Protein AF-A0A9X5U8E8-F1 (afdb_monomer_lite)

Secondary structure (DSSP, 8-state):
-HHHHHHHTS-HHHHHHS-SSSHHHHHHHHHHHHHHT-B---HHHHHHHHHHIIIIITTT---HHHHHHHHHHHHHHTTBPPPPTT---SS--TT--PPP-

Sequence (101 aa):
MDYLGSLVQVDPALFAGYSWTGRTIKYQRAQIRGEYGTRGPTEADEERWAQWLAEEICPTETNRERLASALRSRCRSEKVEPPAVGRRSGRPDRGLRLPAV

Radius of gyration: 18.16 Å; chains: 1; bounding box: 33×26×57 Å

pLDDT: mean 78.36, std 16.2, range [31.64, 91.12]

Foldseek 3Di:
DVVVCVVVVHDPVVVVVDDPDDDVVVVVVVVVCVVLVAEEDDPVNVVVLVVCCVPPPVVPDPDPVVSVVVSCVVCVVVSYDDDDVPDDPDDDDPDDPDDDD

Structure (mmCIF, N/CA/C/O backbone):
data_AF-A0A9X5U8E8-F1
#
_entry.id   AF-A0A9X5U8E8-F1
#
loop_
_atom_site.group_PDB
_atom_site.id
_atom_site.type_symbol
_atom_site.label_atom_id
_atom_site.label_alt_id
_atom_site.label_comp_id
_atom_site.label_asym_id
_atom_site.label_entity_id
_atom_site.label_seq_id
_atom_site.pdbx_PDB_ins_code
_atom_site.Cartn_x
_atom_site.Cartn_y
_atom_site.Cartn_z
_atom_site.occupancy
_atom_site.B_iso_or_equiv
_atom_site.auth_seq_id
_atom_site.auth_comp_id
_atom_site.auth_asym_id
_atom_site.auth_atom_id
_atom_site.pdbx_PDB_model_num
ATOM 1 N N . MET A 1 1 ? 5.908 -15.393 -15.520 1.00 73.06 1 MET A N 1
ATOM 2 C CA . MET A 1 1 ? 5.810 -13.972 -15.937 1.00 73.06 1 MET A CA 1
ATOM 3 C C . MET A 1 1 ? 4.651 -13.748 -16.905 1.00 73.06 1 MET A C 1
ATOM 5 O O . MET A 1 1 ? 4.235 -12.611 -17.088 1.00 73.06 1 MET A O 1
ATOM 9 N N . ASP A 1 2 ? 4.069 -14.827 -17.433 1.00 81.31 2 ASP A N 1
ATOM 10 C CA . ASP A 1 2 ? 3.000 -14.817 -18.440 1.00 81.31 2 ASP A CA 1
ATOM 11 C C . ASP A 1 2 ? 1.722 -14.144 -17.951 1.00 81.31 2 ASP A C 1
ATOM 13 O O . ASP A 1 2 ? 1.117 -13.359 -18.672 1.00 81.31 2 ASP A O 1
ATOM 17 N N . TYR A 1 3 ? 1.374 -14.355 -16.678 1.00 85.88 3 TYR A N 1
ATOM 18 C CA . TYR A 1 3 ? 0.247 -13.671 -16.051 1.00 85.88 3 TYR A CA 1
ATOM 19 C C . TYR A 1 3 ? 0.392 -12.141 -16.101 1.00 85.88 3 TYR A C 1
ATOM 21 O O . TYR A 1 3 ? -0.517 -11.452 -16.552 1.00 85.88 3 TYR A O 1
ATOM 29 N N . LEU A 1 4 ? 1.548 -11.595 -15.708 1.00 81.75 4 LEU A N 1
ATOM 30 C CA . LEU A 1 4 ? 1.770 -10.145 -15.729 1.00 81.75 4 LEU A CA 1
ATOM 31 C C . LEU A 1 4 ? 1.772 -9.591 -17.156 1.00 81.75 4 LEU A C 1
ATOM 33 O O . LEU A 1 4 ? 1.164 -8.551 -17.390 1.00 81.75 4 LEU A O 1
ATOM 37 N N . GLY A 1 5 ? 2.387 -10.303 -18.106 1.00 85.38 5 GLY A N 1
ATOM 38 C CA . GLY A 1 5 ? 2.351 -9.923 -19.519 1.00 85.38 5 GLY A CA 1
ATOM 39 C C . GLY A 1 5 ? 0.939 -9.899 -20.092 1.00 85.38 5 GLY A C 1
ATOM 40 O O . GLY A 1 5 ? 0.582 -8.950 -20.786 1.00 85.38 5 GLY A O 1
ATOM 41 N N . SER A 1 6 ? 0.091 -10.854 -19.701 1.00 87.62 6 SER A N 1
ATOM 42 C CA . SER A 1 6 ? -1.318 -10.857 -20.105 1.00 87.62 6 SER A CA 1
ATOM 43 C C . SER A 1 6 ? -2.105 -9.663 -19.552 1.00 87.62 6 SER A C 1
ATOM 45 O O . SER A 1 6 ? -2.926 -9.097 -20.270 1.00 87.62 6 SER A O 1
ATOM 47 N N . LEU A 1 7 ? -1.823 -9.226 -18.316 1.00 88.00 7 LEU A N 1
ATOM 48 C CA . LEU A 1 7 ? -2.530 -8.109 -17.679 1.00 88.00 7 LEU A CA 1
ATOM 49 C C . LEU A 1 7 ? -2.243 -6.762 -18.344 1.00 88.00 7 LEU A C 1
ATOM 51 O O . LEU A 1 7 ? -3.128 -5.913 -18.400 1.00 88.00 7 LEU A O 1
ATOM 55 N N . VAL A 1 8 ? -1.012 -6.557 -18.815 1.00 87.62 8 VAL A N 1
ATOM 56 C CA . VAL A 1 8 ? -0.604 -5.300 -19.464 1.00 87.62 8 VAL A CA 1
ATOM 57 C C . VAL A 1 8 ? -0.526 -5.402 -20.986 1.00 87.62 8 VAL A C 1
ATOM 59 O O . VAL A 1 8 ? -0.122 -4.441 -21.628 1.00 87.62 8 VAL A O 1
ATOM 62 N N . GLN A 1 9 ? -0.904 -6.550 -21.557 1.00 89.25 9 GLN A N 1
ATOM 63 C CA . GLN A 1 9 ? -0.832 -6.836 -22.995 1.00 89.25 9 GLN A CA 1
ATOM 64 C C . GLN A 1 9 ? 0.577 -6.637 -23.585 1.00 89.25 9 GLN A C 1
ATOM 66 O O . GLN A 1 9 ? 0.747 -6.107 -24.680 1.00 89.25 9 GLN A O 1
ATOM 71 N N . VAL A 1 10 ? 1.600 -7.074 -22.851 1.00 89.00 10 VAL A N 1
ATOM 72 C CA . VAL A 1 10 ? 3.009 -7.020 -23.266 1.00 89.00 10 VAL A CA 1
ATOM 73 C C . VAL A 1 10 ? 3.563 -8.438 -23.315 1.00 89.00 10 VAL A C 1
ATOM 75 O O . VAL A 1 10 ? 3.229 -9.261 -22.461 1.00 89.00 10 VAL A O 1
ATOM 78 N N . ASP A 1 11 ? 4.432 -8.716 -24.291 1.00 89.88 11 ASP A N 1
ATOM 79 C CA . ASP A 1 11 ? 5.145 -9.992 -24.377 1.00 89.88 11 ASP A CA 1
ATOM 80 C C . ASP A 1 11 ? 5.848 -10.305 -23.035 1.00 89.88 11 ASP A C 1
ATOM 82 O O . ASP A 1 11 ? 6.706 -9.528 -22.591 1.00 89.88 11 ASP A O 1
ATOM 86 N N . PRO A 1 12 ? 5.513 -11.432 -22.373 1.00 85.69 12 PRO A N 1
ATOM 87 C CA . PRO A 1 12 ? 6.148 -11.864 -21.132 1.00 85.69 12 PRO A CA 1
ATOM 88 C C . PRO A 1 12 ? 7.683 -11.899 -21.191 1.00 85.69 12 PRO A C 1
ATOM 90 O O . PRO A 1 12 ? 8.335 -11.659 -20.169 1.00 85.69 12 PRO A O 1
ATOM 93 N N . ALA A 1 13 ? 8.268 -12.155 -22.368 1.00 88.12 13 ALA A N 1
ATOM 94 C CA . ALA A 1 13 ? 9.714 -12.198 -22.575 1.00 88.12 13 ALA A CA 1
ATOM 95 C C . ALA A 1 13 ? 10.396 -10.847 -22.295 1.00 88.12 13 ALA A C 1
ATOM 97 O O . ALA A 1 13 ? 11.529 -10.812 -21.809 1.00 88.12 13 ALA A O 1
ATOM 98 N N . LEU A 1 14 ? 9.695 -9.726 -22.499 1.00 85.88 14 LEU A N 1
ATOM 99 C CA . LEU A 1 14 ? 10.226 -8.389 -22.218 1.00 85.88 14 LEU A CA 1
ATOM 100 C C . LEU A 1 14 ? 10.461 -8.162 -20.719 1.00 85.88 14 LEU A C 1
ATOM 102 O O . LEU A 1 14 ? 11.386 -7.444 -20.338 1.00 85.88 14 LEU A O 1
ATOM 106 N N . PHE A 1 15 ? 9.693 -8.824 -19.850 1.00 82.69 15 PHE A N 1
ATOM 107 C CA . PHE A 1 15 ? 9.907 -8.743 -18.405 1.00 82.69 15 PHE A CA 1
ATOM 108 C C . PHE A 1 15 ? 11.138 -9.513 -17.927 1.00 82.69 15 PHE A C 1
ATOM 110 O O . PHE A 1 15 ? 11.653 -9.201 -16.851 1.00 82.69 15 PHE A O 1
ATOM 117 N N . ALA A 1 16 ? 11.607 -10.503 -18.694 1.00 82.38 16 ALA A N 1
ATOM 118 C CA . ALA A 1 16 ? 12.812 -11.263 -18.365 1.00 82.38 16 ALA A CA 1
ATOM 119 C C . ALA A 1 16 ? 14.086 -10.428 -18.579 1.00 82.38 16 ALA A C 1
ATOM 121 O O . ALA A 1 16 ? 15.021 -10.526 -17.788 1.00 82.38 16 ALA A O 1
ATOM 122 N N . GLY A 1 17 ? 14.101 -9.571 -19.607 1.00 82.81 17 GLY A N 1
ATOM 123 C CA . GLY A 1 17 ? 15.192 -8.623 -19.868 1.00 82.81 17 GLY A CA 1
ATOM 124 C C . GLY A 1 17 ? 15.110 -7.325 -19.055 1.00 82.81 17 GLY A C 1
ATOM 125 O O . GLY A 1 17 ? 16.049 -6.529 -19.058 1.00 82.81 17 GLY A O 1
ATOM 126 N N . TYR A 1 18 ? 13.997 -7.087 -18.359 1.00 82.00 18 TYR A N 1
ATOM 127 C CA . TYR A 1 18 ? 13.784 -5.864 -17.598 1.00 82.00 18 TYR A CA 1
ATOM 128 C C . TYR A 1 18 ? 14.525 -5.893 -16.251 1.00 82.00 18 TYR A C 1
ATOM 130 O O . TYR A 1 18 ? 14.352 -6.796 -15.430 1.00 82.00 18 TYR A O 1
ATOM 138 N N . SER A 1 19 ? 15.322 -4.854 -15.978 1.00 83.25 19 SER A N 1
ATOM 139 C CA . SER A 1 19 ? 16.027 -4.717 -14.700 1.00 83.25 19 SER A CA 1
ATOM 140 C C . SER A 1 19 ? 15.076 -4.286 -13.581 1.00 83.25 19 SER A C 1
ATOM 142 O O . SER A 1 19 ? 14.831 -3.099 -13.359 1.00 83.25 19 SER A O 1
ATOM 144 N N . TRP A 1 20 ? 14.596 -5.262 -12.810 1.00 82.81 20 TRP A N 1
ATOM 145 C CA . TRP A 1 20 ? 13.766 -5.053 -11.614 1.00 82.81 20 TRP A CA 1
ATOM 146 C C . TRP A 1 20 ? 14.505 -4.427 -10.425 1.00 82.81 20 TRP A C 1
ATOM 148 O O . TRP A 1 20 ? 13.897 -4.115 -9.398 1.00 82.81 20 TRP A O 1
ATOM 158 N N . THR A 1 21 ? 15.815 -4.226 -10.554 1.00 82.50 21 THR A N 1
ATOM 159 C CA . THR A 1 21 ? 16.667 -3.540 -9.583 1.00 82.50 21 THR A CA 1
ATOM 160 C C . THR A 1 21 ? 17.347 -2.330 -10.233 1.00 82.50 21 THR A C 1
ATOM 162 O O . THR A 1 21 ? 17.348 -2.161 -11.452 1.00 82.50 21 THR A O 1
ATOM 165 N N . GLY A 1 22 ? 17.903 -1.430 -9.420 1.00 86.94 22 GLY A N 1
ATOM 166 C CA . GLY A 1 22 ? 18.627 -0.256 -9.919 1.00 86.94 22 GLY A CA 1
ATOM 167 C C . GLY A 1 22 ? 17.784 1.019 -10.019 1.00 86.94 22 GLY A C 1
ATOM 168 O O . GLY A 1 22 ? 16.796 1.197 -9.306 1.00 86.94 22 GLY A O 1
ATOM 169 N N . ARG A 1 23 ? 18.245 1.975 -10.836 1.00 87.25 23 ARG A N 1
ATOM 170 C CA . ARG A 1 23 ? 17.685 3.340 -10.892 1.00 87.25 23 ARG A CA 1
ATOM 171 C C . ARG A 1 23 ? 16.427 3.429 -11.757 1.00 87.25 23 ARG A C 1
ATOM 173 O O . ARG A 1 23 ? 15.503 4.139 -11.378 1.00 87.25 23 ARG A O 1
ATOM 180 N N . THR A 1 24 ? 16.366 2.674 -12.853 1.00 87.75 24 THR A N 1
ATOM 181 C CA . THR A 1 24 ? 15.248 2.702 -13.811 1.00 87.75 24 THR A CA 1
ATOM 182 C C . THR A 1 24 ? 13.917 2.353 -13.147 1.00 87.75 24 THR A C 1
ATOM 184 O O . THR A 1 24 ? 12.975 3.134 -13.220 1.00 87.75 24 THR A O 1
ATOM 187 N N . ILE A 1 25 ? 13.859 1.253 -12.390 1.00 86.62 25 ILE A N 1
ATOM 188 C CA . ILE A 1 25 ? 12.644 0.860 -11.660 1.00 86.62 25 ILE A CA 1
ATOM 189 C C . ILE A 1 25 ? 12.250 1.871 -10.571 1.00 86.62 25 ILE A C 1
ATOM 191 O O . ILE A 1 25 ? 11.067 2.074 -10.310 1.00 86.62 25 ILE A O 1
ATOM 195 N N . LYS A 1 26 ? 13.222 2.544 -9.933 1.00 86.75 26 LYS A N 1
ATOM 196 C CA . LYS A 1 26 ? 12.934 3.600 -8.945 1.00 86.75 26 LYS A CA 1
ATOM 197 C C . LYS A 1 26 ? 12.281 4.805 -9.613 1.00 86.75 26 LYS A C 1
ATOM 199 O O . LYS A 1 26 ? 11.295 5.314 -9.090 1.00 86.75 26 LYS A O 1
ATOM 204 N N . TYR A 1 27 ? 12.816 5.224 -10.758 1.00 88.25 27 TYR A N 1
ATOM 205 C CA . TYR A 1 27 ? 12.263 6.321 -11.543 1.00 88.25 27 TYR A CA 1
ATOM 206 C C . TYR A 1 27 ? 10.850 5.997 -12.039 1.00 88.25 27 TYR A C 1
ATOM 208 O O . TYR A 1 27 ? 9.932 6.772 -11.802 1.00 88.25 27 TYR A O 1
ATOM 216 N N . GLN A 1 28 ? 10.638 4.807 -12.606 1.00 85.62 28 GLN A N 1
ATOM 217 C CA . GLN A 1 28 ? 9.313 4.390 -13.073 1.00 85.62 28 GLN A CA 1
ATOM 218 C C . GLN A 1 28 ? 8.288 4.296 -11.936 1.00 85.62 28 GLN A C 1
ATOM 220 O O . GLN A 1 28 ? 7.162 4.753 -12.092 1.00 85.62 28 GLN A O 1
ATOM 225 N N . ARG A 1 29 ? 8.667 3.787 -10.754 1.00 85.81 29 ARG A N 1
ATOM 226 C CA . ARG A 1 29 ? 7.785 3.820 -9.572 1.00 85.81 29 ARG A CA 1
ATOM 227 C C . ARG A 1 29 ? 7.423 5.247 -9.160 1.00 85.81 29 ARG A C 1
ATOM 229 O O . ARG A 1 29 ? 6.290 5.480 -8.759 1.00 85.81 29 ARG A O 1
ATOM 236 N N . ALA A 1 30 ? 8.357 6.194 -9.258 1.00 87.25 30 ALA A N 1
ATOM 237 C CA . ALA A 1 30 ? 8.074 7.600 -8.980 1.00 87.25 30 ALA A CA 1
ATOM 238 C C . ALA A 1 30 ? 7.117 8.213 -10.016 1.00 87.25 30 ALA A C 1
ATOM 240 O O . ALA A 1 30 ? 6.205 8.933 -9.625 1.00 87.25 30 ALA A O 1
ATOM 241 N N . GLN A 1 31 ? 7.271 7.878 -11.302 1.00 89.31 31 GLN A N 1
ATOM 242 C CA . GLN A 1 31 ? 6.325 8.290 -12.346 1.00 89.31 31 GLN A CA 1
ATOM 243 C C . GLN A 1 31 ? 4.926 7.730 -12.078 1.00 89.31 31 GLN A C 1
ATOM 245 O O . GLN A 1 31 ? 3.973 8.494 -12.021 1.00 89.31 31 GLN A O 1
ATOM 250 N N . ILE A 1 32 ? 4.810 6.425 -11.808 1.00 87.69 32 ILE A N 1
ATOM 251 C CA . ILE A 1 32 ? 3.533 5.784 -11.455 1.00 87.69 32 ILE A CA 1
ATOM 252 C C . ILE A 1 32 ? 2.889 6.501 -10.259 1.00 87.69 32 ILE A C 1
ATOM 254 O O . ILE A 1 32 ? 1.715 6.845 -10.305 1.00 87.69 32 ILE A O 1
ATOM 258 N N . ARG A 1 33 ? 3.650 6.793 -9.201 1.00 86.75 33 ARG A N 1
ATOM 259 C CA . ARG A 1 33 ? 3.135 7.554 -8.050 1.00 86.75 33 ARG A CA 1
ATOM 260 C C . ARG A 1 33 ? 2.626 8.941 -8.427 1.00 86.75 33 ARG A C 1
ATOM 262 O O . ARG A 1 33 ? 1.568 9.334 -7.947 1.00 86.75 33 ARG A O 1
ATOM 269 N N . GLY A 1 34 ? 3.359 9.656 -9.281 1.00 87.19 34 GLY A N 1
ATOM 270 C CA . GLY A 1 34 ? 2.961 10.968 -9.790 1.00 87.19 34 GLY A CA 1
ATOM 271 C C . GLY A 1 34 ? 1.635 10.918 -10.548 1.00 87.19 34 GLY A C 1
ATOM 272 O O . GLY A 1 34 ? 0.735 11.690 -10.238 1.00 87.19 34 GLY A O 1
ATOM 273 N N . GLU A 1 35 ? 1.488 9.962 -11.465 1.00 88.81 35 GLU A N 1
ATOM 274 C CA . GLU A 1 35 ? 0.280 9.812 -12.288 1.00 88.81 35 GLU A CA 1
ATOM 275 C C . GLU A 1 35 ? -0.943 9.360 -11.475 1.00 88.81 35 GLU A C 1
ATOM 277 O O . GLU A 1 35 ? -2.038 9.897 -11.621 1.00 88.81 35 GLU A O 1
ATOM 282 N N . TYR A 1 36 ? -0.775 8.386 -10.575 1.00 84.19 36 TYR A N 1
ATOM 283 C CA . TYR A 1 36 ? -1.885 7.850 -9.775 1.00 84.19 36 TYR A CA 1
ATOM 284 C C . TYR A 1 36 ? -2.162 8.658 -8.495 1.00 84.19 36 TYR A C 1
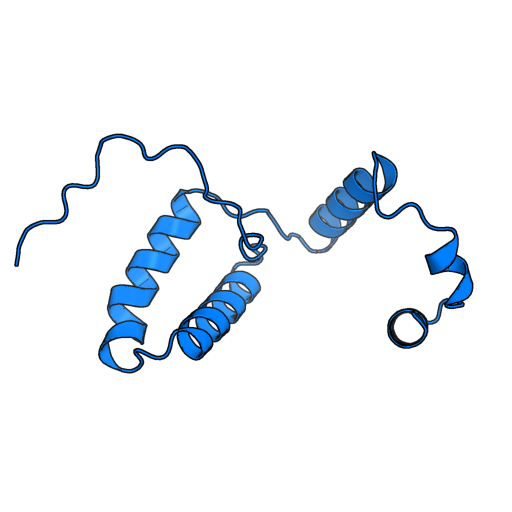ATOM 286 O O . TYR A 1 36 ? -3.138 8.392 -7.783 1.00 84.19 36 TYR A O 1
ATOM 294 N N . GLY A 1 37 ? -1.316 9.643 -8.184 1.00 86.19 37 GLY A N 1
ATOM 295 C CA . GLY A 1 37 ? -1.381 10.431 -6.955 1.00 86.19 37 GLY A CA 1
ATOM 296 C C . GLY A 1 37 ? -1.189 9.588 -5.694 1.00 86.19 37 GLY A C 1
ATOM 297 O O . GLY A 1 37 ? -1.737 9.929 -4.645 1.00 86.19 37 GLY A O 1
ATOM 298 N N . THR A 1 38 ? -0.476 8.464 -5.796 1.00 85.06 38 THR A N 1
ATOM 299 C CA . THR A 1 38 ? -0.169 7.608 -4.649 1.00 85.06 38 THR A CA 1
ATOM 300 C C . THR A 1 38 ? 1.126 8.052 -3.985 1.00 85.06 38 THR A C 1
ATOM 302 O O . THR A 1 38 ? 2.089 8.448 -4.643 1.00 85.06 38 THR A O 1
ATOM 305 N N . ARG A 1 39 ? 1.177 7.984 -2.654 1.00 86.12 39 ARG A N 1
ATOM 306 C CA . ARG A 1 39 ? 2.370 8.360 -1.883 1.00 86.12 39 ARG A CA 1
ATOM 307 C C . ARG A 1 39 ? 2.811 7.260 -0.933 1.00 86.12 39 ARG A C 1
ATOM 309 O O . ARG A 1 39 ? 2.032 6.387 -0.570 1.00 86.12 39 ARG A O 1
ATOM 316 N N . GLY A 1 40 ? 4.071 7.318 -0.509 1.00 84.12 40 GLY A N 1
ATOM 317 C CA . GLY A 1 40 ? 4.553 6.457 0.570 1.00 84.12 40 GLY A CA 1
ATOM 318 C C . GLY A 1 40 ? 3.886 6.795 1.914 1.00 84.12 40 GLY A C 1
ATOM 319 O O . GLY A 1 40 ? 3.454 7.941 2.097 1.00 84.12 40 GLY A O 1
ATOM 320 N N . PRO A 1 41 ? 3.819 5.826 2.842 1.00 83.88 41 PRO A N 1
ATOM 321 C CA . PRO A 1 41 ? 3.315 6.056 4.192 1.00 83.88 41 PRO A CA 1
ATOM 322 C C . PRO A 1 41 ? 4.248 6.988 4.970 1.00 83.88 41 PRO A C 1
ATOM 324 O O . PRO A 1 41 ? 5.470 6.935 4.800 1.00 83.88 41 PRO A O 1
ATOM 327 N N . THR A 1 42 ? 3.665 7.850 5.801 1.00 86.88 42 THR A N 1
ATOM 328 C CA . THR A 1 42 ? 4.385 8.663 6.791 1.00 86.88 42 THR A CA 1
ATOM 329 C C . THR A 1 42 ? 4.093 8.153 8.200 1.00 86.88 42 THR A C 1
ATOM 331 O O . THR A 1 42 ? 3.111 7.450 8.419 1.00 86.88 42 THR A O 1
ATOM 334 N N . GLU A 1 43 ? 4.913 8.544 9.177 1.00 85.50 43 GLU A N 1
ATOM 335 C CA . GLU A 1 43 ? 4.699 8.195 10.593 1.00 85.50 43 GLU A CA 1
ATOM 336 C C . GLU A 1 43 ? 3.322 8.658 11.099 1.00 85.50 43 GLU A C 1
ATOM 338 O O . GLU A 1 43 ? 2.653 7.945 11.838 1.00 85.50 43 GLU A O 1
ATOM 343 N N . ALA A 1 44 ? 2.840 9.808 10.619 1.00 86.06 44 ALA A N 1
ATOM 344 C CA . ALA A 1 44 ? 1.505 10.30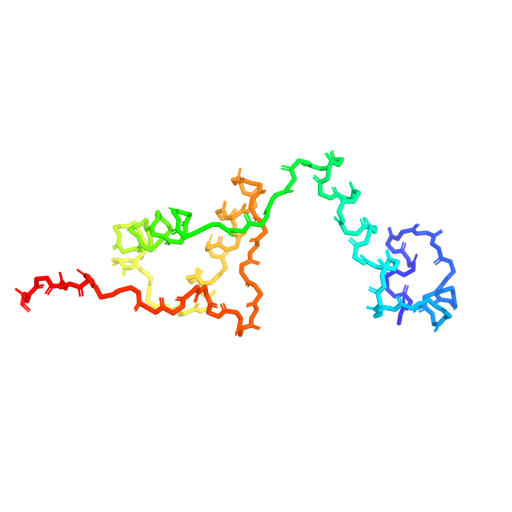5 10.947 1.00 86.06 44 ALA A CA 1
ATOM 345 C C . ALA A 1 44 ? 0.369 9.426 10.391 1.00 86.06 44 ALA A C 1
ATOM 347 O O . ALA A 1 44 ? -0.713 9.385 10.974 1.00 86.06 44 ALA A O 1
ATOM 348 N N . ASP A 1 45 ? 0.579 8.748 9.258 1.00 86.88 45 ASP A N 1
ATOM 349 C CA . ASP A 1 45 ? -0.404 7.787 8.747 1.00 86.88 45 ASP A CA 1
ATOM 350 C C . ASP A 1 45 ? -0.401 6.510 9.574 1.00 86.88 45 ASP A C 1
ATOM 352 O O . ASP A 1 45 ? -1.463 5.968 9.858 1.00 86.88 45 ASP A O 1
ATOM 356 N N . GLU A 1 46 ? 0.781 6.051 9.984 1.00 85.69 46 GLU A N 1
ATOM 357 C CA . GLU A 1 46 ? 0.915 4.863 10.822 1.00 85.69 46 GLU A CA 1
ATOM 358 C C . GLU A 1 46 ? 0.221 5.047 12.170 1.00 85.69 46 GLU A C 1
ATOM 360 O O . GLU A 1 46 ? -0.545 4.171 12.567 1.00 85.69 46 GLU A O 1
ATOM 365 N N . GLU A 1 47 ? 0.406 6.200 12.818 1.00 87.00 47 GLU A N 1
ATOM 366 C CA . GLU A 1 47 ? -0.293 6.539 14.062 1.00 87.00 47 GLU A CA 1
ATOM 367 C C . GLU A 1 47 ? -1.814 6.568 13.853 1.00 87.00 47 GLU A C 1
ATOM 369 O O . GLU A 1 47 ? -2.567 5.926 14.585 1.00 87.00 47 GLU A O 1
ATOM 374 N N . ARG A 1 48 ? -2.278 7.233 12.786 1.00 89.00 48 ARG A N 1
ATOM 375 C CA . ARG A 1 48 ? -3.708 7.307 12.453 1.00 89.00 48 ARG A CA 1
ATOM 376 C C . ARG A 1 48 ? -4.309 5.922 12.208 1.00 89.00 48 ARG A C 1
ATOM 378 O O . ARG A 1 48 ? -5.431 5.652 12.632 1.00 89.00 48 ARG A O 1
ATOM 385 N N . TRP A 1 49 ? -3.590 5.043 11.514 1.00 89.38 49 TRP A N 1
ATOM 386 C CA . TRP A 1 49 ? -4.042 3.678 11.260 1.00 89.38 49 TRP A CA 1
ATOM 387 C C . TRP A 1 49 ? -3.998 2.810 12.514 1.00 89.38 49 TRP A C 1
ATOM 389 O O . TRP A 1 49 ? -4.889 1.983 12.682 1.00 89.38 49 TRP A O 1
ATOM 399 N N . ALA A 1 50 ? -3.001 2.984 13.384 1.00 87.44 50 ALA A N 1
ATOM 400 C CA . ALA A 1 50 ? -2.918 2.278 14.659 1.00 87.44 50 ALA A CA 1
ATOM 401 C C . ALA A 1 50 ? -4.097 2.647 15.568 1.00 87.44 50 ALA A C 1
ATOM 403 O O . ALA A 1 50 ? -4.762 1.750 16.087 1.00 87.44 50 ALA A O 1
ATOM 404 N N . GLN A 1 51 ? -4.406 3.942 15.675 1.00 88.81 51 GLN A N 1
ATOM 405 C CA . GLN A 1 51 ? -5.565 4.433 16.415 1.00 88.81 51 GLN A CA 1
ATOM 406 C C . GLN A 1 51 ? -6.873 3.880 15.836 1.00 88.81 51 GLN A C 1
ATOM 408 O O . GLN A 1 51 ? -7.655 3.263 16.555 1.00 88.81 51 GLN A O 1
ATOM 413 N N . TRP A 1 52 ? -7.071 3.997 14.520 1.00 91.12 52 TRP A N 1
ATOM 414 C CA . TRP A 1 52 ? -8.260 3.463 13.850 1.00 91.12 52 TRP A CA 1
ATOM 415 C C . TRP A 1 52 ? -8.420 1.947 14.040 1.00 91.12 52 TRP A C 1
ATOM 417 O O . TRP A 1 52 ? -9.519 1.466 14.307 1.00 91.12 52 TRP A O 1
ATOM 427 N N . LEU A 1 53 ? -7.333 1.176 13.926 1.00 87.69 53 LEU A N 1
ATOM 428 C CA . LEU A 1 53 ? -7.370 -0.267 14.161 1.00 87.69 53 LEU A CA 1
ATOM 429 C C . LEU A 1 53 ? -7.781 -0.588 15.602 1.00 87.69 53 LEU A C 1
ATOM 431 O O . LEU A 1 53 ? -8.555 -1.523 15.799 1.00 87.69 53 LEU A O 1
ATOM 435 N N . ALA A 1 54 ? -7.274 0.159 16.586 1.00 86.25 54 ALA A N 1
ATOM 436 C CA . ALA A 1 54 ? -7.584 -0.044 17.998 1.00 86.25 54 ALA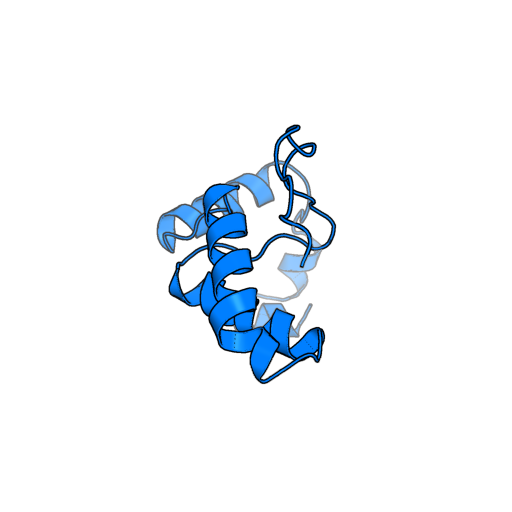 A CA 1
ATOM 437 C C . ALA A 1 54 ? -9.043 0.302 18.339 1.00 86.25 54 ALA A C 1
ATOM 439 O O . ALA A 1 54 ? -9.674 -0.441 19.087 1.00 86.25 54 ALA A O 1
ATOM 440 N N . GLU A 1 55 ? -9.570 1.391 17.779 1.00 86.69 55 GLU A N 1
ATOM 441 C CA . GLU A 1 55 ? -10.911 1.903 18.081 1.00 86.69 55 GLU A CA 1
ATOM 442 C C . GLU A 1 55 ? -12.016 1.144 17.332 1.00 86.69 55 GLU A C 1
ATOM 444 O O . GLU A 1 55 ? -13.024 0.776 17.929 1.00 86.69 55 GLU A O 1
ATOM 449 N N . GLU A 1 56 ? -11.823 0.861 16.041 1.00 83.31 56 GLU A N 1
ATOM 450 C CA . GLU A 1 56 ? -12.918 0.426 15.161 1.00 83.31 56 GLU A CA 1
ATOM 451 C C . GLU A 1 56 ? -12.890 -1.072 14.831 1.00 83.31 56 GLU A C 1
ATOM 453 O O . GLU A 1 56 ? -13.932 -1.681 14.594 1.00 83.31 56 GLU A O 1
ATOM 458 N N . ILE A 1 57 ? -11.705 -1.692 14.780 1.00 78.75 57 ILE A N 1
ATOM 459 C CA . ILE A 1 57 ? -11.558 -3.059 14.248 1.00 78.75 57 ILE A CA 1
ATOM 460 C C . ILE A 1 57 ? -11.222 -4.070 15.352 1.00 78.75 57 ILE A C 1
ATOM 462 O O . ILE A 1 57 ? -11.862 -5.120 15.436 1.00 78.75 57 ILE A O 1
ATOM 466 N N . CYS A 1 58 ? -10.248 -3.762 16.212 1.00 78.31 58 CYS A N 1
ATOM 467 C CA . CYS A 1 58 ? -9.777 -4.640 17.288 1.00 78.31 58 CYS A CA 1
ATOM 468 C C . CYS A 1 58 ? -10.888 -5.125 18.246 1.00 78.31 58 CYS A C 1
ATOM 470 O O . CYS A 1 58 ? -10.826 -6.284 18.662 1.00 78.31 58 CYS A O 1
ATOM 472 N N . PRO A 1 59 ? -11.938 -4.329 18.553 1.00 78.06 59 PRO A N 1
ATOM 473 C CA . PRO A 1 59 ? -13.040 -4.800 19.395 1.00 78.06 59 PRO A CA 1
ATOM 474 C C . PRO A 1 59 ? -13.854 -5.950 18.783 1.00 78.06 59 PRO A C 1
ATOM 476 O O . PRO A 1 59 ? -14.485 -6.705 19.517 1.00 78.06 59 PRO A O 1
ATOM 479 N N . THR A 1 60 ? -13.853 -6.089 17.452 1.00 76.81 60 THR A N 1
ATOM 480 C CA . THR A 1 60 ? -14.693 -7.062 16.728 1.00 76.81 60 THR A CA 1
ATOM 481 C C . THR A 1 60 ? -13.873 -8.177 16.075 1.00 76.81 60 THR A C 1
ATOM 483 O O . THR A 1 60 ? -14.370 -9.285 15.884 1.00 76.81 60 THR A O 1
ATOM 486 N N . GLU A 1 61 ? -12.616 -7.907 15.719 1.00 76.75 61 GLU A N 1
ATOM 487 C CA . GLU A 1 61 ? -11.780 -8.825 14.951 1.00 76.75 61 GLU A CA 1
ATOM 488 C C . GLU A 1 61 ? -10.335 -8.814 15.460 1.00 76.75 61 GLU A C 1
ATOM 490 O O . GLU A 1 61 ? -9.627 -7.814 15.372 1.00 76.75 61 GLU A O 1
ATOM 495 N N . THR A 1 62 ? -9.871 -9.963 15.953 1.00 80.06 62 THR A N 1
ATOM 496 C CA . THR A 1 62 ? -8.496 -10.146 16.452 1.00 80.06 62 THR A CA 1
ATOM 497 C C . THR A 1 62 ? -7.622 -10.915 15.453 1.00 80.06 62 THR A C 1
ATOM 499 O O . THR A 1 62 ? -6.407 -11.030 15.634 1.00 80.06 62 THR A O 1
ATOM 502 N N . ASN A 1 63 ? -8.199 -11.449 14.366 1.00 86.62 63 ASN A N 1
ATOM 503 C CA . ASN A 1 63 ? -7.436 -12.177 13.360 1.00 86.62 63 ASN A CA 1
ATOM 504 C C . ASN A 1 63 ? -6.495 -11.236 12.590 1.00 86.62 63 ASN A C 1
ATOM 506 O O . ASN A 1 63 ? -6.916 -10.376 11.813 1.00 86.62 63 ASN A O 1
ATOM 510 N N . ARG A 1 64 ? -5.189 -11.471 12.744 1.00 82.00 64 ARG A N 1
ATOM 511 C CA . ARG A 1 64 ? -4.117 -10.665 12.146 1.00 82.00 64 ARG A CA 1
ATOM 512 C C . ARG A 1 64 ? -4.207 -10.526 10.623 1.00 82.00 64 ARG A C 1
ATOM 514 O O . ARG A 1 64 ? -3.861 -9.471 10.094 1.00 82.00 64 ARG A O 1
ATOM 521 N N . GLU A 1 65 ? -4.648 -11.556 9.907 1.00 85.62 65 GLU A N 1
ATOM 522 C CA . GLU A 1 65 ? -4.780 -11.499 8.446 1.00 85.62 65 GLU A CA 1
ATOM 523 C C . GLU A 1 65 ? -5.933 -10.591 8.025 1.00 85.62 65 GLU A C 1
ATOM 525 O O . GLU A 1 65 ? -5.805 -9.815 7.073 1.00 85.62 65 GLU A O 1
ATOM 530 N N . ARG A 1 66 ? -7.039 -10.633 8.773 1.00 86.06 66 ARG A N 1
ATOM 531 C CA . ARG A 1 66 ? -8.189 -9.755 8.542 1.00 86.06 66 ARG A CA 1
ATOM 532 C C . ARG A 1 66 ? -7.859 -8.304 8.872 1.00 86.06 66 ARG A C 1
ATOM 534 O O . ARG A 1 66 ? -8.157 -7.435 8.054 1.00 86.06 66 ARG A O 1
ATOM 541 N N . LEU A 1 67 ? -7.133 -8.056 9.964 1.00 85.31 67 LEU A N 1
ATOM 542 C CA . LEU A 1 67 ? -6.582 -6.734 10.290 1.00 85.31 67 LEU A CA 1
ATOM 543 C C . LEU A 1 67 ? -5.678 -6.202 9.167 1.00 85.31 67 LEU A C 1
ATOM 545 O O . LEU A 1 67 ? -5.837 -5.069 8.713 1.00 85.31 67 LEU A O 1
ATOM 549 N N . ALA A 1 68 ? -4.761 -7.032 8.659 1.00 86.38 68 ALA A N 1
ATOM 550 C CA . ALA A 1 68 ? -3.867 -6.645 7.569 1.00 86.38 68 ALA A CA 1
ATOM 551 C C . ALA A 1 68 ? -4.625 -6.359 6.260 1.00 86.38 68 ALA A C 1
ATOM 553 O O . ALA A 1 68 ? -4.260 -5.447 5.516 1.00 86.38 68 ALA A O 1
ATOM 554 N N . SER A 1 69 ? -5.682 -7.120 5.969 1.00 88.19 69 SER A N 1
ATOM 555 C CA . SER A 1 69 ? -6.547 -6.881 4.810 1.00 88.19 69 SER A CA 1
ATOM 556 C C . SER A 1 69 ? -7.310 -5.557 4.932 1.00 88.19 69 SER A C 1
ATOM 558 O O . SER A 1 69 ? -7.304 -4.753 3.993 1.00 88.19 69 SER A O 1
ATOM 560 N N . ALA A 1 70 ? -7.891 -5.288 6.105 1.00 88.44 70 ALA A N 1
ATOM 561 C CA . ALA A 1 70 ? -8.602 -4.047 6.398 1.00 88.44 70 ALA A CA 1
ATOM 562 C C . ALA A 1 70 ? -7.672 -2.829 6.274 1.00 88.44 70 ALA A C 1
ATOM 564 O O . ALA A 1 70 ? -7.999 -1.871 5.570 1.00 88.44 70 ALA A O 1
ATOM 565 N N . LEU A 1 71 ? -6.460 -2.922 6.833 1.00 88.19 71 LEU A N 1
ATOM 566 C CA . LEU A 1 71 ? -5.429 -1.895 6.696 1.00 88.19 71 LEU A CA 1
ATOM 567 C C . LEU A 1 71 ? -5.072 -1.640 5.225 1.00 88.19 71 LEU A C 1
ATOM 569 O O . LEU A 1 71 ? -5.100 -0.501 4.773 1.00 88.19 71 LEU A O 1
ATOM 573 N N . ARG A 1 72 ? -4.832 -2.689 4.424 1.00 88.75 72 ARG A N 1
ATOM 574 C CA . ARG A 1 72 ? -4.565 -2.543 2.977 1.00 88.75 72 ARG A CA 1
ATOM 575 C C . ARG A 1 72 ? -5.720 -1.887 2.222 1.00 88.75 72 ARG A C 1
ATOM 577 O O . ARG A 1 72 ? -5.488 -1.247 1.197 1.00 88.75 72 ARG A O 1
ATOM 584 N N . SER A 1 73 ? -6.962 -2.089 2.658 1.00 89.62 73 SER A N 1
ATOM 585 C CA . SER A 1 73 ? -8.124 -1.401 2.086 1.00 89.62 73 SER A CA 1
ATOM 586 C C . SER A 1 73 ? -8.114 0.086 2.437 1.00 89.62 73 SER A C 1
ATOM 588 O O . SER A 1 73 ? -8.273 0.927 1.552 1.00 89.62 73 SER A O 1
ATOM 590 N N . ARG A 1 74 ? -7.830 0.413 3.703 1.00 88.38 74 ARG A N 1
ATOM 591 C CA . ARG A 1 74 ? -7.727 1.794 4.183 1.00 88.38 74 ARG A CA 1
ATOM 592 C C . ARG A 1 74 ? -6.607 2.564 3.481 1.00 88.38 74 ARG A C 1
ATOM 594 O O . ARG A 1 74 ? -6.865 3.632 2.930 1.00 88.38 74 ARG A O 1
ATOM 601 N N . CYS A 1 75 ? -5.412 1.979 3.378 1.00 89.56 75 CYS A N 1
ATOM 602 C CA . CYS A 1 75 ? -4.289 2.572 2.647 1.00 89.56 75 CYS A CA 1
ATOM 603 C C . CYS A 1 75 ? -4.682 2.922 1.200 1.00 89.56 75 CYS A C 1
ATOM 605 O O . CYS A 1 75 ? -4.429 4.033 0.739 1.00 89.56 75 CYS A O 1
ATOM 607 N N . ARG A 1 76 ? -5.386 2.015 0.503 1.00 87.88 76 ARG A N 1
ATOM 608 C CA . ARG A 1 76 ? -5.881 2.262 -0.862 1.00 87.88 76 ARG A CA 1
ATOM 609 C C . ARG A 1 76 ? -6.871 3.426 -0.929 1.00 87.88 76 ARG A C 1
ATOM 611 O O . ARG A 1 76 ? -6.749 4.241 -1.838 1.00 87.88 76 ARG A O 1
ATOM 618 N N . SER A 1 77 ? -7.805 3.534 0.021 1.00 88.69 77 SER A N 1
ATOM 619 C CA . SER A 1 77 ? -8.749 4.666 0.066 1.00 88.69 77 SER A CA 1
ATOM 620 C C . SER A 1 77 ? -8.062 6.012 0.309 1.00 88.69 77 SER A C 1
ATOM 622 O O . SER A 1 77 ? -8.486 7.025 -0.236 1.00 88.69 77 SER A O 1
ATOM 624 N N . GLU A 1 78 ? -6.958 6.013 1.057 1.00 88.94 78 GLU A N 1
ATOM 625 C CA . GLU A 1 78 ? -6.172 7.214 1.364 1.00 88.94 78 GLU A CA 1
ATOM 626 C C . GLU A 1 78 ? -5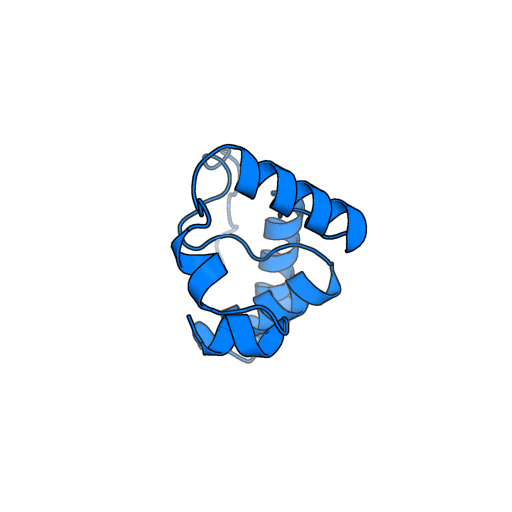.073 7.486 0.316 1.00 88.94 78 GLU A C 1
ATOM 628 O O . GLU A 1 78 ? -4.294 8.427 0.463 1.00 88.94 78 GLU A O 1
ATOM 633 N N . LYS A 1 79 ? -5.003 6.674 -0.753 1.00 86.88 79 LYS A N 1
ATOM 634 C CA . LYS A 1 79 ? -3.941 6.695 -1.779 1.00 86.88 79 LYS A CA 1
ATOM 635 C C . LYS A 1 79 ? -2.528 6.594 -1.192 1.00 86.88 79 LYS A C 1
ATOM 637 O O . LYS A 1 79 ? -1.555 7.089 -1.765 1.00 86.88 79 LYS A O 1
ATOM 642 N N . VAL A 1 80 ? -2.398 5.917 -0.060 1.00 88.19 80 VAL A N 1
ATOM 643 C CA . VAL A 1 80 ? -1.112 5.635 0.570 1.00 88.19 80 VAL A CA 1
ATOM 644 C C . VAL A 1 80 ? -0.702 4.212 0.216 1.00 88.19 80 VAL A C 1
ATOM 646 O O . VAL A 1 80 ? -1.497 3.274 0.288 1.00 88.19 80 VAL A O 1
ATOM 649 N N . GLU A 1 81 ? 0.545 4.031 -0.201 1.00 83.31 81 GLU A N 1
ATOM 650 C CA . GLU A 1 81 ? 1.087 2.697 -0.415 1.00 83.31 81 GLU A CA 1
ATOM 651 C C . GLU A 1 81 ? 1.166 1.949 0.925 1.00 83.31 81 GLU A C 1
ATOM 653 O O . GLU A 1 81 ? 1.658 2.506 1.910 1.00 83.31 81 GLU A O 1
ATOM 658 N N . PRO A 1 82 ? 0.715 0.684 0.990 1.00 80.38 82 PRO A N 1
ATOM 659 C CA . PRO A 1 82 ? 0.853 -0.101 2.205 1.00 80.38 82 PRO A CA 1
ATOM 660 C C . PRO A 1 82 ? 2.340 -0.250 2.568 1.00 80.38 82 PRO A C 1
ATOM 662 O O . PRO A 1 82 ? 3.180 -0.415 1.672 1.00 80.38 82 PRO A O 1
ATOM 665 N N . PRO A 1 83 ? 2.690 -0.216 3.866 1.00 75.31 83 PRO A N 1
ATOM 666 C CA . PRO A 1 83 ? 4.073 -0.344 4.296 1.00 75.31 83 PRO A CA 1
ATOM 667 C C . PRO A 1 83 ? 4.656 -1.671 3.802 1.00 75.31 83 PRO A C 1
ATOM 669 O O . PRO A 1 83 ? 4.041 -2.736 3.916 1.00 75.31 83 PRO A O 1
ATOM 672 N N . ALA A 1 84 ? 5.849 -1.600 3.209 1.00 69.81 84 ALA A N 1
ATOM 673 C CA . ALA A 1 84 ? 6.536 -2.785 2.715 1.00 69.81 84 ALA A CA 1
ATOM 674 C C . ALA A 1 84 ? 6.814 -3.745 3.880 1.00 69.81 84 ALA A C 1
ATOM 676 O O . ALA A 1 84 ? 7.283 -3.323 4.937 1.00 69.81 84 ALA A O 1
ATOM 677 N N . VAL A 1 85 ? 6.566 -5.041 3.674 1.00 61.72 85 VAL A N 1
ATOM 678 C CA . VAL A 1 85 ? 6.843 -6.080 4.676 1.00 61.72 85 VAL A CA 1
ATOM 679 C C . VAL A 1 85 ? 8.308 -5.971 5.115 1.00 61.72 85 VAL A C 1
ATOM 681 O O . VAL A 1 85 ? 9.215 -6.068 4.292 1.00 61.72 85 VAL A O 1
ATOM 684 N N . GLY A 1 86 ? 8.538 -5.715 6.405 1.00 55.88 86 GLY A N 1
ATOM 685 C CA . GLY A 1 86 ? 9.880 -5.568 6.980 1.00 55.88 86 GLY A CA 1
ATOM 686 C C . GLY A 1 86 ? 10.434 -4.138 7.038 1.00 55.88 86 GLY A C 1
ATOM 687 O O . GLY A 1 86 ? 11.442 -3.929 7.715 1.00 55.88 86 GLY A O 1
ATOM 688 N N . ARG A 1 87 ? 9.779 -3.132 6.434 1.00 56.41 87 ARG A N 1
ATOM 689 C CA . ARG A 1 87 ? 10.012 -1.738 6.838 1.00 56.41 87 ARG A CA 1
ATOM 690 C C . ARG A 1 87 ? 9.290 -1.502 8.158 1.00 56.41 87 ARG A C 1
ATOM 692 O O . ARG A 1 87 ? 8.082 -1.309 8.184 1.00 56.41 87 ARG A O 1
ATOM 699 N N . ARG A 1 88 ? 10.055 -1.487 9.244 1.00 44.69 88 ARG A N 1
ATOM 700 C CA . ARG A 1 88 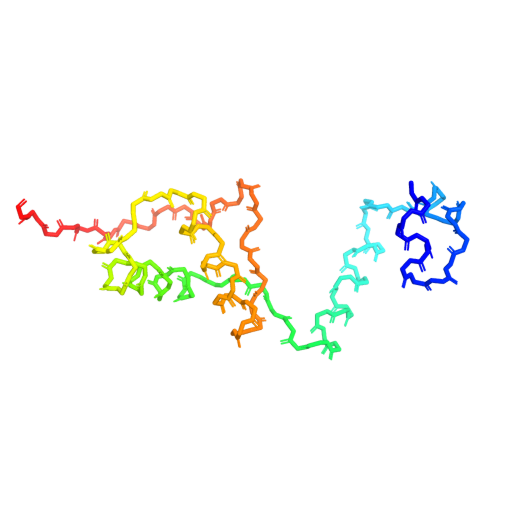? 9.719 -0.616 10.367 1.00 44.69 88 ARG A CA 1
ATOM 701 C C . ARG A 1 88 ? 9.969 0.810 9.871 1.00 44.69 88 ARG A C 1
ATOM 703 O O . ARG A 1 88 ? 11.032 1.055 9.287 1.00 44.69 88 ARG A O 1
ATOM 710 N N . SER A 1 89 ? 9.002 1.708 10.025 1.00 47.91 89 SER A N 1
ATOM 711 C CA . SER A 1 89 ? 9.298 3.142 10.006 1.00 47.91 89 SER A CA 1
ATOM 712 C C . SER A 1 89 ? 10.329 3.457 11.096 1.00 47.91 89 SER A C 1
ATOM 714 O O . SER A 1 89 ? 10.794 2.558 11.800 1.00 47.91 89 SER A O 1
ATOM 716 N N . GLY A 1 90 ? 10.798 4.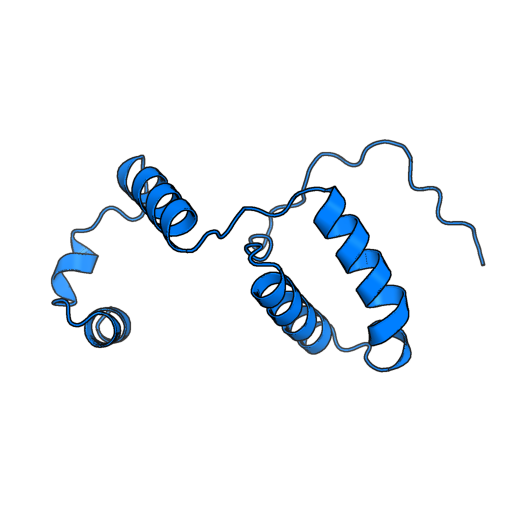698 11.136 1.00 38.84 90 GLY A N 1
ATOM 717 C CA . GLY A 1 90 ? 11.961 5.139 11.893 1.00 38.84 90 GLY A CA 1
ATOM 718 C C . GLY A 1 90 ? 12.118 4.533 13.291 1.00 38.84 90 GLY A C 1
ATOM 719 O O . GLY A 1 90 ? 11.175 4.157 13.980 1.00 38.84 90 GLY A O 1
ATOM 720 N N . ARG A 1 91 ? 13.389 4.429 13.689 1.00 37.06 91 ARG A N 1
ATOM 721 C CA . ARG A 1 91 ? 13.869 4.236 15.064 1.00 37.06 91 ARG A CA 1
ATOM 722 C C . ARG A 1 91 ? 12.832 4.770 16.074 1.00 37.06 91 ARG A C 1
ATOM 724 O O . ARG A 1 91 ? 12.478 5.935 15.936 1.00 37.06 91 ARG A O 1
ATOM 731 N N . PRO A 1 92 ? 12.363 3.972 17.054 1.00 41.88 92 PRO A N 1
ATOM 732 C CA . PRO A 1 92 ? 11.314 4.420 17.961 1.00 41.88 92 PRO A CA 1
ATOM 733 C C . PRO A 1 92 ? 11.798 5.680 18.666 1.00 41.88 92 PRO A C 1
ATOM 735 O O . PRO A 1 92 ? 12.782 5.634 19.414 1.00 41.88 92 PRO A O 1
ATOM 738 N N . ASP A 1 93 ? 11.141 6.800 18.385 1.00 39.56 93 ASP A N 1
ATOM 739 C CA . ASP A 1 93 ? 11.366 8.002 19.156 1.00 39.56 93 ASP A CA 1
ATOM 740 C C . ASP A 1 93 ? 10.881 7.716 20.580 1.00 39.56 93 ASP A C 1
ATOM 742 O O . ASP A 1 93 ? 9.822 7.123 20.816 1.00 39.56 93 ASP A O 1
ATOM 746 N N . ARG A 1 94 ? 11.731 8.052 21.551 1.00 44.59 94 ARG A N 1
ATOM 747 C CA . ARG A 1 94 ? 11.423 7.972 22.982 1.00 44.59 94 ARG A CA 1
ATOM 748 C C . ARG A 1 94 ? 10.151 8.779 23.239 1.00 44.59 94 ARG A C 1
ATOM 750 O O . ARG A 1 94 ? 10.232 9.999 23.321 1.00 44.59 94 ARG A O 1
ATOM 757 N N . GLY A 1 95 ? 9.001 8.135 23.423 1.00 41.34 95 GLY A N 1
ATOM 758 C CA . GLY A 1 95 ? 7.808 8.915 23.756 1.00 41.34 95 GLY A CA 1
ATOM 759 C C . GLY A 1 95 ? 6.497 8.187 23.990 1.00 41.34 95 GLY A C 1
ATOM 760 O O . GLY A 1 95 ? 5.669 8.735 24.710 1.00 41.34 95 GLY A O 1
ATOM 761 N N . LEU A 1 96 ? 6.284 6.971 23.480 1.00 40.91 96 LEU A N 1
ATOM 762 C CA . LEU A 1 96 ? 5.003 6.293 23.701 1.00 40.91 96 LEU A CA 1
ATOM 763 C C . LEU A 1 96 ? 4.973 5.587 25.069 1.00 40.91 96 LEU A C 1
ATOM 765 O O . LEU A 1 96 ? 5.162 4.377 25.190 1.00 40.91 96 LEU A O 1
ATOM 769 N N . ARG A 1 97 ? 4.752 6.369 26.135 1.00 36.34 97 ARG A N 1
ATOM 770 C CA . ARG A 1 97 ? 4.144 5.848 27.366 1.00 36.34 97 ARG A CA 1
ATOM 771 C C . ARG A 1 97 ? 2.700 5.493 27.028 1.00 36.34 97 ARG A C 1
ATOM 773 O O . ARG A 1 97 ? 1.851 6.373 26.952 1.00 36.34 97 ARG A O 1
ATOM 780 N N . LEU A 1 98 ? 2.432 4.206 26.849 1.00 44.00 98 LEU A N 1
ATOM 781 C CA . LEU A 1 98 ? 1.077 3.684 26.982 1.00 44.00 98 LEU A CA 1
ATOM 782 C C . LEU A 1 98 ? 0.652 3.874 28.452 1.00 44.00 98 LEU A C 1
ATOM 784 O O . LEU A 1 98 ? 1.428 3.499 29.340 1.00 44.00 98 LEU A O 1
ATOM 788 N N . PRO A 1 99 ? -0.512 4.477 28.755 1.00 31.64 99 PRO A N 1
ATOM 789 C CA . PRO A 1 99 ? -1.053 4.424 30.104 1.00 31.64 99 PRO A CA 1
ATOM 790 C C . PRO A 1 99 ? -1.407 2.971 30.427 1.00 31.64 99 PRO A C 1
ATOM 792 O O . PRO A 1 99 ? -2.058 2.287 29.638 1.00 31.64 99 PRO A O 1
ATOM 795 N N . ALA A 1 100 ? -0.929 2.503 31.578 1.00 38.66 100 ALA A N 1
ATOM 796 C CA . ALA A 1 100 ? -1.345 1.232 32.142 1.00 38.66 100 ALA A CA 1
ATOM 797 C C . ALA A 1 100 ? -2.854 1.289 32.417 1.00 38.66 100 ALA A C 1
ATOM 799 O O . ALA A 1 100 ? -3.313 2.182 33.133 1.00 38.66 100 ALA A O 1
ATOM 800 N N . VAL A 1 101 ? -3.592 0.351 31.830 1.00 45.75 101 VAL A N 1
ATOM 801 C CA . VAL A 1 101 ? -4.885 -0.113 32.341 1.00 45.75 101 VAL A CA 1
ATOM 802 C C . VAL A 1 101 ? -4.636 -1.458 32.996 1.00 45.75 101 VAL A C 1
ATOM 804 O O . VAL A 1 101 ? -3.884 -2.257 32.389 1.00 45.75 101 VAL A O 1
#